Protein AF-A0A7W7C4M4-F1 (afdb_monomer_lite)

Secondary structure (DSSP, 8-state):
-HHHHHHHHHHHHHHHHHHHHHHHHHHHHHIIIIIT--TT--GGGGGGHHHHHHHHHHHHHHHHHHHHHHHHHHHHHHHHHHHHHHHHHHHHHHHHHHHHHHHHH--

Organism: NCBI:txid43355

Radius of gyration: 26.07 Å; chains: 1; bounding box: 56×18×81 Å

Foldseek 3Di:
DVLLVVLVVLLVVLVVLLVVLVVLVVVLVCCVVPVLDCVPQDDPSVVCNVVSVVVNVVSVVVSVVSSVVSNVSSVVSNVVSVVSVVVVVVVVVVVVVVVVVVVVVVD

Structure (mmCIF, N/CA/C/O backbone):
data_AF-A0A7W7C4M4-F1
#
_entry.id   AF-A0A7W7C4M4-F1
#
loop_
_atom_site.group_PDB
_atom_site.id
_atom_site.type_symbol
_atom_site.label_atom_id
_atom_site.label_alt_id
_atom_site.label_comp_id
_atom_site.label_asym_id
_atom_site.label_entity_id
_atom_site.label_seq_id
_atom_site.pdbx_PDB_ins_code
_atom_site.Cartn_x
_atom_site.Cartn_y
_atom_site.Cartn_z
_atom_site.occupancy
_atom_site.B_iso_or_equiv
_atom_site.auth_seq_id
_atom_site.auth_comp_id
_atom_site.auth_asym_id
_atom_site.auth_atom_id
_atom_site.pdbx_PDB_model_num
ATOM 1 N N . MET A 1 1 ? -25.444 9.426 20.453 1.00 49.62 1 MET A N 1
ATOM 2 C CA . MET A 1 1 ? -25.701 8.955 19.071 1.00 49.62 1 MET A CA 1
ATOM 3 C C . MET A 1 1 ? -24.642 9.399 18.058 1.00 49.62 1 MET A C 1
ATOM 5 O O . MET A 1 1 ? -24.413 8.650 17.124 1.00 49.62 1 MET A O 1
ATOM 9 N N . VAL A 1 2 ? -23.949 10.532 18.247 1.00 57.56 2 VAL A N 1
ATOM 10 C CA . VAL A 1 2 ? -22.919 11.033 17.305 1.00 57.56 2 VAL A CA 1
ATOM 11 C C . VAL A 1 2 ? -21.689 10.111 17.180 1.00 57.56 2 VAL A C 1
ATOM 13 O O . VAL A 1 2 ? -21.141 9.977 16.093 1.00 57.56 2 VAL A O 1
ATOM 16 N N . GLN A 1 3 ? -21.289 9.422 18.257 1.00 59.88 3 GLN A N 1
ATOM 17 C CA . GLN A 1 3 ? -20.057 8.618 18.265 1.00 59.88 3 GLN A CA 1
ATOM 18 C C . GLN A 1 3 ? -20.110 7.394 17.332 1.00 59.88 3 GLN A C 1
ATOM 20 O O . GLN A 1 3 ? -19.157 7.157 16.599 1.00 59.88 3 GLN A O 1
ATOM 25 N N . ARG A 1 4 ? -21.231 6.653 17.308 1.00 60.50 4 ARG A N 1
ATOM 26 C CA . ARG A 1 4 ? -21.384 5.455 16.458 1.00 60.50 4 ARG A CA 1
ATOM 27 C C . ARG A 1 4 ? -21.308 5.765 14.964 1.00 60.50 4 ARG A C 1
ATOM 29 O O . ARG A 1 4 ? -20.720 4.989 14.223 1.00 60.50 4 ARG A O 1
ATOM 36 N N . HIS A 1 5 ? -21.880 6.893 14.540 1.00 61.75 5 HIS A N 1
ATOM 37 C CA . HIS A 1 5 ? -21.906 7.269 13.127 1.00 61.75 5 HIS A CA 1
ATOM 38 C C . HIS A 1 5 ? -20.491 7.523 12.587 1.00 61.75 5 HIS A C 1
ATOM 40 O O . HIS A 1 5 ? -20.114 6.985 11.554 1.00 61.75 5 HIS A O 1
ATOM 46 N N . ASN A 1 6 ? -19.667 8.236 13.360 1.00 73.88 6 ASN A N 1
ATOM 47 C CA . ASN A 1 6 ? -18.276 8.519 13.001 1.00 73.88 6 ASN A CA 1
ATOM 48 C C . ASN A 1 6 ? -17.423 7.232 12.926 1.00 73.88 6 ASN A C 1
ATOM 50 O O . ASN A 1 6 ? -16.554 7.088 12.071 1.00 73.88 6 ASN A O 1
ATOM 54 N N . THR A 1 7 ? -17.694 6.243 13.785 1.00 80.69 7 THR A N 1
ATOM 55 C CA . THR A 1 7 ? -16.999 4.948 13.735 1.00 80.69 7 THR A CA 1
ATOM 56 C C . THR A 1 7 ? -17.324 4.147 12.470 1.00 80.69 7 THR A C 1
ATOM 58 O O . THR A 1 7 ? -16.419 3.562 11.873 1.00 80.69 7 THR A O 1
ATOM 61 N N . GLU A 1 8 ? -18.589 4.112 12.047 1.00 83.38 8 GLU A N 1
ATOM 62 C CA . GLU A 1 8 ? -18.990 3.434 10.805 1.00 83.38 8 GLU A CA 1
ATOM 63 C C . GLU A 1 8 ? -18.371 4.104 9.572 1.00 83.38 8 GLU A C 1
ATOM 65 O O . GLU A 1 8 ? -17.850 3.412 8.697 1.00 83.38 8 GLU A O 1
ATOM 70 N N . GLU A 1 9 ? -18.338 5.438 9.537 1.00 80.44 9 GLU A N 1
ATOM 71 C CA . GLU A 1 9 ? -17.681 6.202 8.471 1.00 80.44 9 GLU A CA 1
ATOM 72 C C . GLU A 1 9 ? -16.172 5.926 8.405 1.00 80.44 9 GLU A C 1
ATOM 74 O O . GLU A 1 9 ? -15.632 5.681 7.324 1.00 80.44 9 GLU A O 1
ATOM 79 N N . LEU A 1 10 ? -15.490 5.880 9.556 1.00 82.06 10 LEU A N 1
ATOM 80 C CA . LEU A 1 10 ? -14.067 5.533 9.632 1.00 82.06 10 LEU A CA 1
ATOM 81 C C . LEU A 1 10 ? -13.787 4.125 9.095 1.00 82.06 10 LEU A C 1
ATOM 83 O O . LEU A 1 10 ? -12.811 3.928 8.368 1.00 82.06 10 LEU A O 1
ATOM 87 N N . LYS A 1 11 ? -14.650 3.151 9.407 1.00 85.06 11 LYS A N 1
ATOM 88 C CA . LYS A 1 11 ? -14.543 1.781 8.882 1.00 85.06 11 LYS A CA 1
ATOM 89 C C . LYS A 1 11 ? -14.787 1.725 7.377 1.00 85.06 11 LYS A C 1
ATOM 91 O O . LYS A 1 11 ? -14.034 1.060 6.668 1.00 85.06 11 LYS A O 1
ATOM 96 N N . ALA A 1 12 ? -15.802 2.433 6.885 1.00 86.69 12 ALA A N 1
ATOM 97 C CA . ALA A 1 12 ? -16.101 2.501 5.458 1.00 86.69 12 ALA A CA 1
ATOM 98 C C . ALA A 1 12 ? -14.937 3.126 4.673 1.00 86.69 12 ALA A C 1
ATOM 100 O O . ALA A 1 12 ? -14.528 2.600 3.638 1.00 86.69 12 ALA A O 1
ATOM 101 N N . TYR A 1 13 ? -14.345 4.199 5.200 1.00 85.19 13 TYR A N 1
ATOM 102 C CA . TYR A 1 13 ? -13.197 4.847 4.577 1.00 85.19 13 TYR A CA 1
ATOM 103 C C . TYR A 1 13 ? -11.937 3.972 4.624 1.00 85.19 13 TYR A C 1
ATOM 105 O O . TYR A 1 13 ? -11.211 3.888 3.635 1.00 85.19 13 TYR A O 1
ATOM 113 N N . ALA A 1 14 ? -11.695 3.265 5.732 1.00 85.81 14 ALA A N 1
ATOM 114 C CA . ALA A 1 14 ? -10.610 2.289 5.827 1.00 85.81 14 ALA A CA 1
ATOM 115 C C . ALA A 1 14 ? -10.762 1.165 4.787 1.00 85.81 14 ALA A C 1
ATOM 117 O O . ALA A 1 14 ? -9.804 0.833 4.091 1.00 85.81 14 ALA A O 1
ATOM 118 N N . ALA A 1 15 ? -11.973 0.622 4.624 1.00 87.62 15 ALA A N 1
ATOM 119 C CA . ALA A 1 15 ? -12.262 -0.400 3.618 1.00 87.62 15 ALA A CA 1
ATOM 120 C C . ALA A 1 15 ? -12.070 0.124 2.184 1.00 87.62 15 ALA A C 1
ATOM 122 O O . ALA A 1 15 ? -11.506 -0.571 1.333 1.00 87.62 15 ALA A O 1
ATOM 123 N N . TYR A 1 16 ? -12.486 1.366 1.919 1.00 89.31 16 TYR A N 1
ATOM 124 C CA . TYR A 1 16 ? -12.244 2.027 0.639 1.00 89.31 16 TYR A CA 1
ATOM 125 C C . TYR A 1 16 ? -10.744 2.178 0.358 1.00 89.31 16 TYR A C 1
ATOM 127 O O . TYR A 1 16 ? -10.281 1.769 -0.703 1.00 89.31 16 TYR A O 1
ATOM 135 N N . LEU A 1 17 ? -9.968 2.688 1.319 1.00 86.31 17 LEU A N 1
ATOM 136 C CA . LEU A 1 17 ? -8.516 2.816 1.177 1.00 86.31 17 LEU A CA 1
ATOM 137 C C . LEU A 1 17 ? -7.830 1.465 0.951 1.00 86.31 17 LEU A C 1
ATOM 139 O O . LEU A 1 17 ? -6.935 1.389 0.116 1.00 86.31 17 LEU A O 1
ATOM 143 N N . GLY A 1 18 ? -8.260 0.405 1.640 1.00 85.44 18 GLY A N 1
ATOM 144 C CA . GLY A 1 18 ? -7.757 -0.951 1.396 1.00 85.44 18 GLY A CA 1
ATOM 145 C C . GLY A 1 18 ? -8.071 -1.443 -0.021 1.00 85.44 18 GLY A C 1
ATOM 146 O O . GLY A 1 18 ? -7.220 -2.030 -0.684 1.00 85.44 18 GLY A O 1
ATOM 147 N N . THR A 1 19 ? -9.263 -1.128 -0.532 1.00 88.31 19 THR A N 1
ATOM 148 C CA . THR A 1 19 ? -9.650 -1.455 -1.914 1.00 88.31 19 THR A CA 1
ATOM 149 C C . THR A 1 19 ? -8.784 -0.709 -2.927 1.00 88.31 19 THR A C 1
ATOM 151 O O . THR A 1 19 ? -8.297 -1.313 -3.881 1.00 88.31 19 THR A O 1
ATOM 154 N N . VAL A 1 20 ? -8.558 0.591 -2.716 1.00 85.94 20 VAL A N 1
ATOM 155 C CA . VAL A 1 20 ? -7.692 1.409 -3.578 1.00 85.94 20 VAL A CA 1
ATOM 156 C C . VAL A 1 20 ? -6.248 0.919 -3.511 1.00 85.94 20 VAL A C 1
ATOM 158 O O . VAL A 1 20 ? -5.613 0.796 -4.553 1.00 85.94 20 VAL A O 1
ATOM 161 N N . ALA A 1 21 ? -5.743 0.561 -2.327 1.00 86.06 21 ALA A N 1
ATOM 162 C CA . ALA A 1 21 ? -4.416 -0.032 -2.178 1.00 86.06 21 ALA A CA 1
ATOM 163 C C . ALA A 1 21 ? -4.279 -1.318 -3.014 1.00 86.06 21 ALA A C 1
ATOM 165 O O . ALA A 1 21 ? -3.287 -1.482 -3.714 1.00 86.06 21 ALA A O 1
ATOM 166 N N . GLY A 1 22 ? -5.300 -2.181 -3.043 1.00 82.50 22 GLY A N 1
ATOM 167 C CA . GLY A 1 22 ? -5.311 -3.375 -3.900 1.00 82.50 22 GLY A CA 1
ATOM 168 C C . GLY A 1 22 ? -5.341 -3.088 -5.411 1.00 82.50 22 GLY A C 1
ATOM 169 O O . GLY A 1 22 ? -4.955 -3.938 -6.211 1.00 82.50 22 GLY A O 1
ATOM 170 N N . GLN A 1 23 ? -5.759 -1.893 -5.841 1.00 88.62 23 GLN A N 1
ATOM 171 C CA . GLN A 1 23 ? -5.698 -1.501 -7.256 1.00 88.62 23 GLN A CA 1
ATOM 172 C C . GLN A 1 23 ? -4.269 -1.171 -7.713 1.00 88.62 23 GLN A C 1
ATOM 174 O O . GLN A 1 23 ? -3.989 -1.270 -8.909 1.00 88.62 23 GLN A O 1
ATOM 179 N N . PHE A 1 24 ? -3.348 -0.847 -6.794 1.00 88.12 24 PHE A N 1
ATOM 180 C CA . PHE A 1 24 ? -1.935 -0.632 -7.136 1.00 88.12 24 PHE A CA 1
ATOM 181 C C . PHE A 1 24 ? -1.305 -1.884 -7.749 1.00 88.12 24 PHE A C 1
ATOM 183 O O . PHE A 1 24 ? -0.577 -1.764 -8.732 1.00 88.12 24 PHE A O 1
ATOM 190 N N . ASP A 1 25 ? -1.670 -3.078 -7.270 1.00 86.75 25 ASP A N 1
ATOM 191 C CA . ASP A 1 25 ? -1.197 -4.345 -7.840 1.00 86.75 25 ASP A CA 1
ATOM 192 C C . ASP A 1 25 ? -1.626 -4.507 -9.305 1.00 86.75 25 ASP A C 1
ATOM 194 O O . ASP A 1 25 ? -0.857 -4.973 -10.148 1.00 86.75 25 ASP A O 1
ATOM 198 N N . GLN A 1 26 ? -2.848 -4.085 -9.644 1.00 89.62 26 GLN A N 1
ATOM 199 C CA . GLN A 1 26 ? -3.344 -4.145 -11.022 1.00 89.62 26 GLN A CA 1
ATOM 200 C C . GLN A 1 26 ? -2.578 -3.180 -11.930 1.00 89.62 26 GLN A C 1
ATOM 202 O O . GLN A 1 26 ? -2.178 -3.558 -13.032 1.00 89.62 26 GLN A O 1
ATOM 207 N N . VAL A 1 27 ? -2.325 -1.957 -11.454 1.00 88.44 27 VAL A N 1
ATOM 208 C CA . VAL A 1 27 ? -1.531 -0.957 -12.183 1.00 88.44 27 VAL A CA 1
ATOM 209 C C . VAL A 1 27 ? -0.096 -1.444 -12.381 1.00 88.44 27 VAL A C 1
ATOM 211 O O . VAL A 1 27 ? 0.428 -1.355 -13.491 1.00 88.44 27 VAL A O 1
ATOM 214 N N . LYS A 1 28 ? 0.522 -2.015 -11.342 1.00 88.38 28 LYS A N 1
ATOM 215 C CA . LYS A 1 28 ? 1.873 -2.585 -11.397 1.00 88.38 28 LYS A CA 1
ATOM 216 C C . LYS A 1 28 ? 1.961 -3.706 -12.431 1.00 88.38 28 LYS A C 1
ATOM 218 O O . LYS A 1 28 ? 2.828 -3.673 -13.303 1.00 88.38 28 LYS A O 1
ATOM 223 N N . ASN A 1 29 ? 1.010 -4.640 -12.405 1.00 89.62 29 ASN A N 1
ATOM 224 C CA . ASN A 1 29 ? 0.937 -5.732 -13.375 1.00 89.62 29 ASN A CA 1
ATOM 225 C C . ASN A 1 29 ? 0.778 -5.221 -14.812 1.00 89.62 29 ASN A C 1
ATOM 227 O O . ASN A 1 29 ? 1.481 -5.687 -15.708 1.00 89.62 29 ASN A O 1
ATOM 231 N N . TYR A 1 30 ? -0.099 -4.239 -15.033 1.00 90.81 30 TYR A N 1
ATOM 232 C CA . TYR A 1 30 ? -0.274 -3.627 -16.349 1.00 90.81 30 TYR A CA 1
ATOM 233 C C . TYR A 1 30 ? 1.013 -2.948 -16.836 1.00 90.81 30 TYR A C 1
ATOM 235 O O . TYR A 1 30 ? 1.421 -3.130 -17.984 1.00 90.81 30 TYR A O 1
ATOM 243 N N . LEU A 1 31 ? 1.689 -2.197 -15.962 1.00 89.19 31 LEU A N 1
ATOM 244 C CA . LEU A 1 31 ? 2.939 -1.517 -16.289 1.00 89.19 31 LEU A CA 1
ATOM 245 C C . LEU A 1 31 ? 4.039 -2.518 -16.674 1.00 89.19 31 LEU A C 1
ATOM 247 O O . LEU A 1 31 ? 4.746 -2.302 -17.655 1.00 89.19 31 LEU A O 1
ATOM 251 N N . HIS A 1 32 ? 4.147 -3.636 -15.952 1.00 87.31 32 HIS A N 1
ATOM 252 C CA . HIS A 1 32 ? 5.121 -4.693 -16.244 1.00 87.31 32 HIS A CA 1
ATOM 253 C C . HIS A 1 32 ? 4.849 -5.384 -17.577 1.00 87.31 32 HIS A C 1
ATOM 255 O O . HIS A 1 32 ? 5.789 -5.679 -18.309 1.00 87.31 32 HIS A O 1
ATOM 261 N N . GLN A 1 33 ? 3.578 -5.632 -17.892 1.00 87.44 33 GLN A N 1
ATOM 262 C CA . GLN A 1 33 ? 3.183 -6.351 -19.104 1.00 87.44 33 GLN A CA 1
ATOM 263 C C . GLN A 1 33 ? 3.216 -5.475 -20.357 1.00 87.44 33 GLN A C 1
ATOM 265 O O . GLN A 1 33 ? 3.566 -5.962 -21.428 1.00 87.44 33 GLN A O 1
ATOM 270 N N . HIS A 1 34 ? 2.847 -4.198 -20.238 1.00 87.12 34 HIS A N 1
ATOM 271 C CA . HIS A 1 34 ? 2.640 -3.323 -21.394 1.00 87.12 34 HIS A CA 1
ATOM 272 C C . HIS A 1 34 ? 3.554 -2.097 -21.409 1.00 87.12 34 HIS A C 1
ATOM 274 O O . HIS A 1 34 ? 4.030 -1.702 -22.468 1.00 87.12 34 HIS A O 1
ATOM 280 N N . GLY A 1 35 ? 3.798 -1.471 -20.255 1.00 80.50 35 GLY A N 1
ATOM 281 C CA . GLY A 1 35 ? 4.565 -0.222 -20.167 1.00 80.50 35 GLY A CA 1
ATOM 282 C C . GLY A 1 35 ? 6.079 -0.416 -20.252 1.00 80.50 35 GLY A C 1
ATOM 283 O O . GLY A 1 35 ? 6.792 0.454 -20.747 1.00 80.50 35 GLY A O 1
ATOM 284 N N . CYS A 1 36 ? 6.568 -1.563 -19.785 1.00 82.50 36 CYS A N 1
ATOM 285 C CA . CYS A 1 36 ? 7.987 -1.910 -19.764 1.00 82.50 36 CYS A CA 1
ATOM 286 C C . CYS A 1 36 ? 8.320 -3.083 -20.695 1.00 82.50 36 CYS A C 1
ATOM 288 O O . CYS A 1 36 ? 9.332 -3.755 -20.484 1.00 82.50 36 CYS A O 1
ATOM 290 N N . ASP A 1 37 ? 7.489 -3.338 -21.712 1.00 85.44 37 ASP A N 1
ATOM 291 C CA . ASP A 1 37 ? 7.781 -4.375 -22.697 1.00 85.44 37 ASP A CA 1
ATOM 292 C C . ASP A 1 37 ? 9.030 -4.004 -23.511 1.00 85.44 37 ASP A C 1
ATOM 294 O O . ASP A 1 37 ? 9.123 -2.944 -24.135 1.00 85.44 37 ASP A O 1
ATOM 298 N N . LYS A 1 38 ? 10.011 -4.908 -23.488 1.00 87.81 38 LYS A N 1
ATOM 299 C CA . LYS A 1 38 ? 11.294 -4.753 -24.176 1.00 87.81 38 LYS A CA 1
ATOM 300 C C . LYS A 1 38 ? 11.355 -5.527 -25.495 1.00 87.81 38 LYS A C 1
ATOM 302 O O . LYS A 1 38 ? 12.368 -5.442 -26.186 1.00 87.81 38 LYS A O 1
ATOM 307 N N . SER A 1 39 ? 10.297 -6.254 -25.862 1.00 86.81 39 SER A N 1
ATOM 308 C CA . SER A 1 39 ? 10.244 -7.121 -27.049 1.00 86.81 39 SER A CA 1
ATOM 309 C C . SER A 1 39 ? 10.580 -6.390 -28.358 1.00 86.81 39 SER A C 1
ATOM 311 O O . SER A 1 39 ? 11.212 -6.965 -29.244 1.00 86.81 39 SER A O 1
ATOM 313 N N . GLY A 1 40 ? 10.239 -5.100 -28.459 1.00 84.31 40 GLY A N 1
ATOM 314 C CA . GLY A 1 40 ? 10.537 -4.253 -29.620 1.00 84.31 40 GLY A CA 1
ATOM 315 C C . GLY A 1 40 ? 11.976 -3.721 -29.696 1.00 84.31 40 GLY A C 1
ATOM 316 O O . GLY A 1 40 ? 12.389 -3.221 -30.744 1.00 84.31 40 GLY A O 1
ATOM 317 N N . PHE A 1 41 ? 12.768 -3.828 -28.625 1.00 87.19 41 PHE A N 1
ATOM 318 C CA . PHE A 1 41 ? 14.140 -3.314 -28.577 1.00 87.19 41 PHE A CA 1
ATOM 319 C C . PHE A 1 41 ? 15.111 -4.346 -29.149 1.00 87.19 41 PHE A C 1
ATOM 321 O O . PHE A 1 41 ? 15.747 -5.096 -28.410 1.00 87.19 41 PHE A O 1
ATOM 328 N N . THR A 1 42 ? 15.215 -4.377 -30.477 1.00 88.88 42 THR A N 1
ATOM 329 C CA . THR A 1 42 ? 16.078 -5.301 -31.225 1.00 88.88 42 THR A CA 1
ATOM 330 C C . THR A 1 42 ? 17.271 -4.581 -31.866 1.00 88.88 42 THR A C 1
ATOM 332 O O . THR A 1 42 ? 17.265 -3.361 -32.063 1.00 88.88 42 THR A O 1
ATOM 335 N N . GLY A 1 43 ? 18.337 -5.328 -32.177 1.00 88.94 43 GLY A N 1
ATOM 336 C CA . GLY A 1 43 ? 19.531 -4.793 -32.841 1.00 88.94 43 GLY A CA 1
ATOM 337 C C . GLY A 1 43 ? 20.196 -3.669 -32.039 1.00 88.94 43 GLY A C 1
ATOM 338 O O . GLY A 1 43 ? 20.482 -3.837 -30.853 1.00 88.94 43 GLY A O 1
ATOM 339 N N . LEU A 1 44 ? 20.410 -2.512 -32.672 1.00 89.12 44 LEU A N 1
ATOM 340 C CA . LEU A 1 44 ? 21.017 -1.332 -32.040 1.00 89.12 44 LEU A CA 1
ATOM 341 C C . LEU A 1 44 ? 20.202 -0.810 -30.844 1.00 89.12 44 LEU A C 1
ATOM 343 O O . LEU A 1 44 ? 20.779 -0.277 -29.901 1.00 89.12 44 LEU A O 1
ATOM 347 N N . LEU A 1 45 ? 18.878 -0.995 -30.845 1.00 87.12 45 LEU A N 1
ATOM 348 C CA . LEU A 1 45 ? 18.000 -0.492 -29.784 1.00 87.12 45 LEU A CA 1
ATOM 349 C C . LEU A 1 45 ? 18.094 -1.309 -28.489 1.00 87.12 45 LEU A C 1
ATO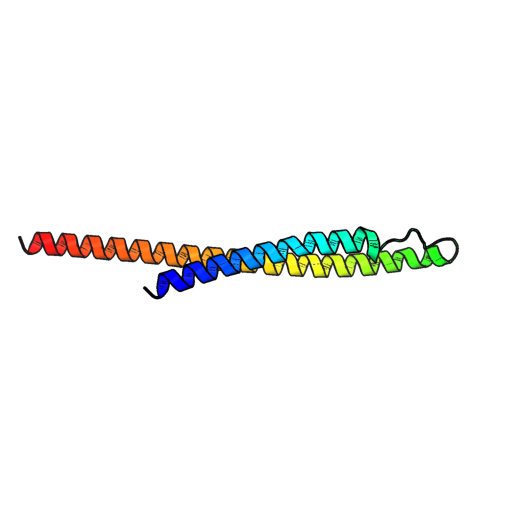M 351 O O . LEU A 1 45 ? 17.686 -0.822 -27.439 1.00 87.12 45 LEU A O 1
ATOM 355 N N . THR A 1 46 ? 18.696 -2.503 -28.520 1.00 89.75 46 THR A N 1
ATOM 356 C CA . THR A 1 46 ? 18.932 -3.338 -27.324 1.00 89.75 46 THR A CA 1
ATOM 357 C C . THR A 1 46 ? 19.691 -2.574 -26.232 1.00 89.75 46 THR A C 1
ATOM 359 O O . THR A 1 46 ? 19.467 -2.795 -25.046 1.00 89.75 46 THR A O 1
ATOM 362 N N . ILE A 1 47 ? 20.539 -1.612 -26.613 1.00 92.19 47 ILE A N 1
ATOM 363 C CA . ILE A 1 47 ? 21.309 -0.786 -25.672 1.00 92.19 47 ILE A CA 1
ATOM 364 C C . ILE A 1 47 ? 20.435 0.102 -24.771 1.00 92.19 47 ILE A C 1
ATOM 366 O O . ILE A 1 47 ? 20.892 0.546 -23.722 1.00 92.19 47 ILE A O 1
ATOM 370 N N . LEU A 1 48 ? 19.179 0.351 -25.155 1.00 88.25 48 LEU A N 1
ATOM 371 C CA . LEU A 1 48 ? 18.222 1.142 -24.378 1.00 88.25 48 LEU A CA 1
ATOM 372 C C . LEU A 1 48 ? 17.466 0.303 -23.338 1.00 88.25 48 LEU A C 1
ATOM 374 O O . LEU A 1 48 ? 16.867 0.873 -22.426 1.00 88.25 48 LEU A O 1
ATOM 378 N N . GLN A 1 49 ? 17.512 -1.033 -23.428 1.00 91.00 49 GLN A N 1
ATOM 379 C CA . GLN A 1 49 ? 16.818 -1.933 -22.499 1.00 91.00 49 GLN A CA 1
ATOM 380 C C . GLN A 1 49 ? 17.153 -1.681 -21.014 1.00 91.00 49 GLN A C 1
ATOM 382 O O . GLN A 1 49 ? 16.214 -1.648 -20.216 1.00 91.00 49 GLN A O 1
ATOM 387 N N . PRO A 1 50 ? 18.418 -1.418 -20.617 1.00 91.62 50 PRO A N 1
ATOM 388 C CA . PRO A 1 50 ? 18.739 -1.070 -19.231 1.00 91.62 50 PRO A CA 1
ATOM 389 C C . PRO A 1 50 ? 18.061 0.222 -18.752 1.00 91.62 50 PRO A C 1
ATOM 391 O O . PRO A 1 50 ? 17.739 0.353 -17.574 1.00 91.62 50 PRO A O 1
ATOM 394 N N . GLY A 1 51 ? 17.808 1.175 -19.656 1.00 90.19 51 GLY A N 1
ATOM 395 C CA . GLY A 1 51 ? 17.062 2.392 -19.335 1.00 90.19 51 GLY A CA 1
ATOM 396 C C . GLY A 1 51 ? 15.601 2.095 -18.996 1.00 90.19 51 GLY A C 1
ATOM 397 O O . GLY A 1 51 ? 15.072 2.634 -18.026 1.00 90.19 51 GLY A O 1
ATOM 398 N N . VAL A 1 52 ? 14.969 1.179 -19.738 1.00 90.62 52 VAL A N 1
ATOM 399 C CA . VAL A 1 52 ? 13.607 0.701 -19.441 1.00 90.62 52 VAL A CA 1
ATOM 400 C C . VAL A 1 52 ? 13.563 -0.007 -18.085 1.00 90.62 52 VAL A C 1
ATOM 402 O O . VAL A 1 52 ? 12.633 0.211 -17.312 1.00 90.62 52 VAL A O 1
ATOM 405 N N . ASP A 1 53 ? 14.591 -0.794 -17.754 1.00 90.88 53 ASP A N 1
ATOM 406 C CA . ASP A 1 53 ? 14.693 -1.451 -16.446 1.00 90.88 53 ASP A CA 1
ATOM 407 C C . ASP A 1 53 ? 14.808 -0.449 -15.287 1.00 90.88 53 ASP A C 1
ATOM 409 O O . ASP A 1 53 ? 14.209 -0.667 -14.232 1.00 90.88 53 ASP A O 1
ATOM 413 N N . LEU A 1 54 ? 15.520 0.664 -15.487 1.00 91.94 54 LEU A N 1
ATOM 414 C CA . LEU A 1 54 ? 15.628 1.735 -14.495 1.00 91.94 54 LEU A CA 1
ATOM 415 C C . LEU A 1 54 ? 14.283 2.440 -14.274 1.00 91.94 54 LEU A C 1
ATOM 417 O O . LEU A 1 54 ? 13.871 2.647 -13.134 1.00 91.94 54 LEU A O 1
ATOM 421 N N . VAL A 1 55 ? 13.582 2.774 -15.361 1.00 90.50 55 VAL A N 1
ATOM 422 C CA . VAL A 1 55 ? 12.248 3.389 -15.292 1.00 90.50 55 VAL A CA 1
ATOM 423 C C . VAL A 1 55 ? 11.268 2.453 -14.592 1.00 90.50 55 VAL A C 1
ATOM 425 O O . VAL A 1 55 ? 10.558 2.890 -13.689 1.00 90.50 55 VAL A O 1
ATOM 428 N N . ARG A 1 56 ? 11.282 1.159 -14.937 1.00 90.75 56 ARG A N 1
ATOM 429 C CA . ARG A 1 56 ? 10.480 0.136 -14.257 1.00 90.75 56 ARG A CA 1
ATOM 430 C C . ARG A 1 56 ? 10.737 0.134 -12.751 1.00 90.75 56 ARG A C 1
ATOM 432 O O . ARG A 1 56 ? 9.787 0.223 -11.984 1.00 90.75 56 ARG A O 1
ATOM 439 N N . GLY A 1 57 ? 12.003 0.097 -12.333 1.00 92.25 57 GLY A N 1
ATOM 440 C CA . GLY A 1 57 ? 12.360 0.103 -10.912 1.00 92.25 57 GLY A CA 1
ATOM 441 C C . GLY A 1 57 ? 11.893 1.363 -10.174 1.00 92.25 57 GLY A C 1
ATOM 442 O O . GLY A 1 57 ? 11.455 1.279 -9.029 1.00 92.25 57 GLY A O 1
ATOM 443 N N . ALA A 1 58 ? 11.930 2.527 -10.829 1.00 90.94 58 ALA A N 1
ATOM 444 C CA . ALA A 1 58 ? 11.420 3.769 -10.251 1.00 90.94 58 ALA A CA 1
ATOM 445 C C . ALA A 1 58 ? 9.893 3.743 -10.061 1.00 90.94 58 ALA A C 1
ATOM 447 O O . ALA A 1 58 ? 9.399 4.193 -9.026 1.00 90.94 58 ALA A O 1
ATOM 448 N N . TYR A 1 59 ? 9.151 3.197 -11.030 1.00 91.06 59 TYR A N 1
ATOM 449 C CA . TYR A 1 59 ? 7.706 3.007 -10.898 1.00 91.06 59 TYR A CA 1
ATOM 450 C C . TYR A 1 59 ? 7.357 1.994 -9.812 1.00 91.06 59 TYR A C 1
ATOM 452 O O . TYR A 1 59 ? 6.464 2.274 -9.018 1.00 91.06 59 TYR A O 1
ATOM 460 N N . ASP A 1 60 ? 8.068 0.867 -9.744 1.00 92.81 60 ASP A N 1
ATOM 461 C CA . ASP A 1 60 ? 7.861 -0.143 -8.702 1.00 92.81 60 ASP A CA 1
ATOM 462 C C . ASP A 1 60 ? 8.006 0.475 -7.314 1.00 92.81 60 ASP A C 1
ATOM 464 O O . ASP A 1 60 ? 7.107 0.352 -6.489 1.00 92.81 60 ASP A O 1
ATOM 468 N N . LEU A 1 61 ? 9.078 1.240 -7.091 1.00 93.12 61 LEU A N 1
ATOM 469 C CA . LEU A 1 61 ? 9.304 1.914 -5.816 1.00 93.12 61 LEU A CA 1
ATOM 470 C C . LEU A 1 61 ? 8.177 2.901 -5.468 1.00 93.12 61 LEU A C 1
ATOM 472 O O . LEU A 1 61 ? 7.743 2.971 -4.319 1.00 93.12 61 LEU A O 1
ATOM 476 N N . ALA A 1 62 ? 7.712 3.680 -6.447 1.00 92.06 62 ALA A N 1
ATOM 477 C CA . ALA A 1 62 ? 6.658 4.668 -6.234 1.00 92.06 62 ALA A CA 1
ATOM 478 C C . ALA A 1 62 ? 5.296 4.016 -5.946 1.00 92.06 62 ALA A C 1
ATOM 480 O O . ALA A 1 62 ? 4.562 4.483 -5.071 1.00 92.06 62 ALA A O 1
ATOM 481 N N . LEU A 1 63 ? 4.965 2.947 -6.674 1.00 91.88 63 LEU A N 1
ATOM 482 C CA . LEU A 1 63 ? 3.723 2.198 -6.498 1.00 91.88 63 LEU A CA 1
ATOM 483 C C . LEU A 1 63 ? 3.715 1.456 -5.159 1.00 91.88 63 LEU A C 1
ATOM 485 O O . LEU A 1 63 ? 2.737 1.586 -4.426 1.00 91.88 63 LEU A O 1
ATOM 489 N N . ASP A 1 64 ? 4.813 0.785 -4.802 1.00 92.12 64 ASP A N 1
ATOM 490 C CA . ASP A 1 64 ? 4.948 0.065 -3.529 1.00 92.12 64 ASP A CA 1
ATOM 491 C C . ASP A 1 64 ? 4.844 1.038 -2.344 1.00 92.12 64 ASP A C 1
ATOM 493 O O . ASP A 1 64 ? 4.068 0.822 -1.414 1.00 92.12 64 ASP A O 1
ATOM 497 N N . PHE A 1 65 ? 5.523 2.190 -2.419 1.00 92.19 65 PHE A N 1
ATOM 498 C CA . PHE A 1 65 ? 5.400 3.233 -1.397 1.00 92.19 65 PHE A CA 1
ATOM 499 C C . PHE A 1 65 ? 3.959 3.748 -1.251 1.00 92.19 65 PHE A C 1
ATOM 501 O O . PHE A 1 65 ? 3.474 3.958 -0.135 1.00 92.19 65 PHE A O 1
ATOM 508 N N . GLY A 1 66 ? 3.266 3.975 -2.372 1.00 90.12 66 GLY A N 1
ATOM 509 C CA . GLY A 1 66 ? 1.872 4.415 -2.377 1.00 90.12 66 GLY A CA 1
ATOM 510 C C . GLY A 1 66 ? 0.939 3.387 -1.735 1.00 90.12 66 GLY A C 1
ATOM 511 O O . GLY A 1 66 ? 0.133 3.744 -0.871 1.00 90.12 66 GLY A O 1
ATOM 512 N N . GLN A 1 67 ? 1.092 2.119 -2.114 1.00 92.00 67 GLN A N 1
ATOM 513 C CA . GLN A 1 67 ? 0.330 0.992 -1.585 1.00 92.00 67 GLN A CA 1
ATOM 514 C C . GLN A 1 67 ? 0.538 0.837 -0.075 1.00 92.00 67 GLN A C 1
ATOM 516 O O . GLN A 1 67 ? -0.443 0.839 0.671 1.00 92.00 67 GLN A O 1
ATOM 521 N N . ASP A 1 68 ? 1.786 0.820 0.396 1.00 91.75 68 ASP A N 1
ATOM 522 C CA . ASP A 1 68 ? 2.126 0.713 1.820 1.00 91.75 68 ASP A CA 1
ATOM 523 C C . ASP A 1 68 ? 1.544 1.873 2.637 1.00 91.75 68 ASP A C 1
ATOM 525 O O . ASP A 1 68 ? 0.987 1.692 3.726 1.00 91.75 68 ASP A O 1
ATOM 529 N N . ARG A 1 69 ? 1.626 3.098 2.104 1.00 90.00 69 ARG A N 1
ATOM 530 C CA . ARG A 1 69 ? 1.084 4.295 2.760 1.00 90.00 69 ARG A CA 1
ATOM 531 C C . ARG A 1 69 ? -0.433 4.213 2.907 1.00 90.00 69 ARG A C 1
ATOM 533 O O . ARG A 1 69 ? -0.958 4.617 3.952 1.00 90.00 69 ARG A O 1
ATOM 540 N N . MET A 1 70 ? -1.132 3.726 1.883 1.00 88.81 70 MET A N 1
ATOM 541 C CA . MET A 1 70 ? -2.587 3.570 1.902 1.00 88.81 70 MET A CA 1
ATOM 542 C C . MET A 1 70 ? -3.015 2.432 2.816 1.00 8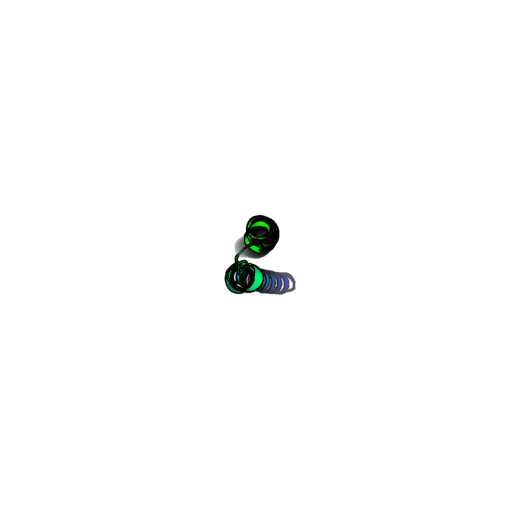8.81 70 MET A C 1
ATOM 544 O O . MET A 1 70 ? -3.895 2.656 3.645 1.00 88.81 70 MET A O 1
ATOM 548 N N . HIS A 1 71 ? -2.344 1.278 2.756 1.00 89.75 71 HIS A N 1
ATOM 549 C CA . HIS A 1 71 ? -2.599 0.165 3.669 1.00 89.75 71 HIS A CA 1
ATOM 550 C C . HIS A 1 71 ? -2.406 0.584 5.123 1.00 89.75 71 HIS A C 1
ATOM 552 O O . HIS A 1 71 ? -3.332 0.477 5.923 1.00 89.75 71 HIS A O 1
ATOM 558 N N . GLY A 1 72 ? -1.259 1.179 5.457 1.00 88.25 72 GLY A N 1
ATOM 559 C CA . GLY A 1 72 ? -1.001 1.634 6.821 1.00 88.25 72 GLY A CA 1
ATOM 560 C C . GLY A 1 72 ? -1.977 2.722 7.284 1.00 88.25 72 GLY A C 1
ATOM 561 O O . GLY A 1 72 ? -2.260 2.851 8.473 1.00 88.25 72 GLY A O 1
ATOM 562 N N . SER A 1 73 ? -2.517 3.531 6.369 1.00 87.88 73 SER A N 1
ATOM 563 C CA . SER A 1 73 ? -3.571 4.497 6.705 1.00 87.88 73 SER A CA 1
ATOM 564 C C . SER A 1 73 ? -4.915 3.814 6.955 1.00 87.88 73 SER A C 1
ATOM 566 O O . SER A 1 73 ? -5.558 4.126 7.954 1.00 87.88 73 SER A O 1
ATOM 568 N N . ALA A 1 74 ? -5.296 2.847 6.118 1.00 87.12 74 ALA A N 1
ATOM 569 C CA . ALA A 1 74 ? -6.494 2.035 6.304 1.00 87.12 74 ALA A CA 1
ATOM 570 C C . ALA A 1 74 ? -6.463 1.279 7.642 1.00 87.12 74 ALA A C 1
ATOM 572 O O . ALA A 1 74 ? -7.411 1.364 8.422 1.00 87.12 74 ALA A O 1
ATOM 573 N N . GLU A 1 75 ? -5.349 0.613 7.951 1.00 88.06 75 GLU A N 1
ATOM 574 C CA . GLU A 1 75 ? -5.157 -0.118 9.206 1.00 88.06 75 GLU A CA 1
ATOM 575 C C . GLU A 1 75 ? -5.294 0.794 10.424 1.00 88.06 75 GLU A C 1
ATOM 577 O O . GLU A 1 75 ? -6.037 0.476 11.352 1.00 88.06 75 GLU A O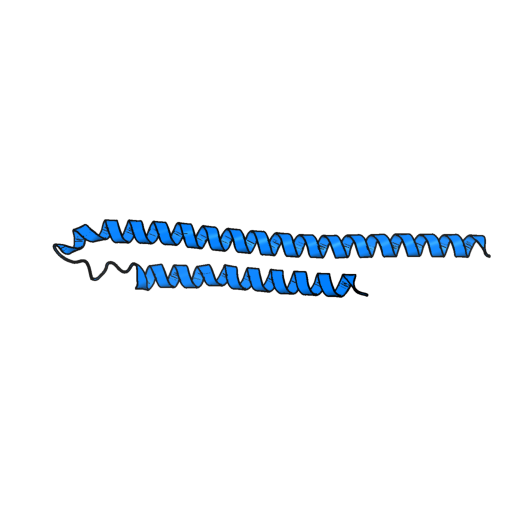 1
ATOM 582 N N . ARG A 1 76 ? -4.638 1.963 10.411 1.00 87.75 76 ARG A N 1
ATOM 583 C CA . ARG A 1 76 ? -4.755 2.938 11.506 1.00 87.75 76 ARG A CA 1
ATOM 584 C C . ARG A 1 76 ? -6.188 3.422 11.693 1.00 87.75 76 ARG A C 1
ATOM 586 O O . ARG A 1 76 ? -6.643 3.537 12.825 1.00 87.75 76 ARG A O 1
ATOM 593 N N . MET A 1 77 ? -6.913 3.697 10.611 1.00 86.56 77 MET A N 1
ATOM 594 C CA . MET A 1 77 ? -8.311 4.132 10.701 1.00 86.56 77 MET A CA 1
ATOM 595 C C . MET A 1 77 ? -9.210 3.029 11.268 1.00 86.56 77 MET A C 1
ATOM 597 O O . MET A 1 77 ? -10.052 3.306 12.123 1.00 86.56 77 MET A O 1
ATOM 601 N N . ALA A 1 78 ? -8.986 1.776 10.868 1.00 87.06 78 ALA A N 1
ATOM 602 C CA . ALA A 1 78 ? -9.686 0.627 11.431 1.00 87.06 78 ALA A CA 1
ATOM 603 C C . ALA A 1 78 ? -9.372 0.427 12.926 1.00 87.06 78 ALA A C 1
ATOM 605 O O . ALA A 1 78 ? -10.282 0.163 13.713 1.00 87.06 78 ALA A O 1
ATOM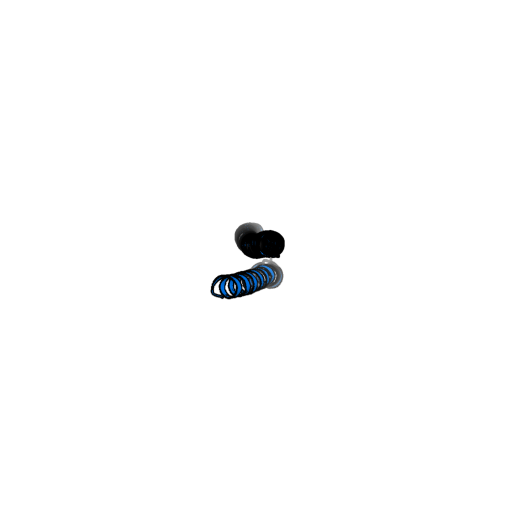 606 N N . GLN A 1 79 ? -8.111 0.604 13.334 1.00 88.06 79 GLN A N 1
ATOM 607 C CA . GLN A 1 79 ? -7.695 0.545 14.740 1.00 88.06 79 GLN A CA 1
ATOM 608 C C . GLN A 1 79 ? -8.365 1.641 15.572 1.00 88.06 79 GLN A C 1
ATOM 610 O O . GLN A 1 79 ? -8.960 1.341 16.602 1.00 88.06 79 GLN A O 1
ATOM 615 N N . ILE A 1 80 ? -8.354 2.887 15.092 1.00 87.19 80 ILE A N 1
ATOM 616 C CA . ILE A 1 80 ? -9.010 4.016 15.765 1.00 87.19 80 ILE A CA 1
ATOM 617 C C . ILE A 1 80 ? -10.511 3.746 15.934 1.00 87.19 80 ILE A C 1
ATOM 619 O O . ILE A 1 80 ? -11.068 3.973 17.007 1.00 87.19 80 ILE A O 1
ATOM 623 N N . ALA A 1 81 ? -11.174 3.222 14.901 1.00 84.81 81 ALA A N 1
ATOM 624 C CA . ALA A 1 81 ? -12.581 2.849 14.988 1.00 84.81 81 ALA A CA 1
ATOM 625 C C . ALA A 1 81 ? -12.830 1.763 16.055 1.00 84.81 81 ALA A C 1
ATOM 627 O O . ALA A 1 81 ? -13.769 1.876 16.845 1.00 84.81 81 ALA A O 1
ATOM 628 N N . ALA A 1 82 ? -11.973 0.740 16.114 1.00 87.56 82 ALA A N 1
ATOM 629 C CA . ALA A 1 82 ? -12.057 -0.312 17.125 1.00 87.56 82 ALA A CA 1
ATOM 630 C C . ALA A 1 82 ? -11.805 0.217 18.549 1.00 87.56 82 ALA A C 1
ATOM 632 O O . ALA A 1 82 ? -12.455 -0.225 19.499 1.00 87.56 82 ALA A O 1
ATOM 633 N N . ASP A 1 83 ? -10.895 1.178 18.708 1.00 87.25 83 ASP A N 1
ATOM 634 C CA . ASP A 1 83 ? -10.620 1.819 19.993 1.00 87.25 83 ASP A CA 1
ATOM 635 C C . ASP A 1 83 ? -11.823 2.635 20.478 1.00 87.25 83 ASP A C 1
ATOM 637 O O . ASP A 1 83 ? -12.216 2.495 21.638 1.00 87.25 83 ASP A O 1
ATOM 641 N N . TYR A 1 84 ? -12.477 3.396 19.591 1.00 85.31 84 TYR A N 1
ATOM 642 C CA . TYR A 1 84 ? -13.718 4.100 19.928 1.00 85.31 84 TYR A CA 1
ATOM 643 C C . TYR A 1 84 ? -14.826 3.145 20.383 1.00 85.31 84 TYR A C 1
ATOM 645 O O . TYR A 1 84 ? -15.473 3.407 21.397 1.00 85.31 84 TYR A O 1
ATOM 653 N N . GLU A 1 85 ? -15.023 2.023 19.686 1.00 86.94 85 GLU A N 1
ATOM 654 C CA . GLU A 1 85 ? -15.999 0.999 20.088 1.00 86.94 85 GLU A CA 1
ATOM 655 C C . GLU A 1 85 ? -15.682 0.401 21.453 1.00 86.94 85 GLU A C 1
ATOM 657 O O . GLU A 1 85 ? -16.580 0.225 22.279 1.00 86.94 85 GLU A O 1
ATOM 662 N N . ARG A 1 86 ? -14.405 0.111 21.713 1.00 88.00 86 ARG A N 1
ATOM 663 C CA . ARG A 1 86 ? -13.971 -0.432 23.000 1.00 88.00 86 ARG A CA 1
ATOM 664 C C . ARG A 1 86 ? -14.234 0.557 24.130 1.00 88.00 86 ARG A C 1
ATOM 666 O O . ARG A 1 86 ? -14.753 0.159 25.172 1.00 88.00 86 ARG A O 1
ATOM 673 N N . THR A 1 87 ? -13.901 1.831 23.934 1.00 87.25 87 THR A N 1
ATOM 674 C CA . THR A 1 87 ? -14.164 2.876 24.928 1.00 87.25 87 THR A CA 1
ATOM 675 C C . THR A 1 87 ? -15.662 3.029 25.187 1.00 87.25 87 THR A C 1
ATOM 677 O O . THR A 1 87 ? -16.065 3.069 26.347 1.00 87.25 87 THR A O 1
ATOM 680 N N . ASP A 1 88 ? -16.499 3.040 24.146 1.00 84.44 88 ASP A N 1
ATOM 681 C CA . ASP A 1 88 ? -17.955 3.170 24.297 1.00 84.44 88 ASP A CA 1
ATOM 682 C C . ASP A 1 88 ? -18.548 1.993 25.096 1.00 84.44 88 ASP A C 1
ATOM 684 O O . ASP A 1 88 ? -19.332 2.183 26.027 1.00 84.44 88 ASP A O 1
ATOM 688 N N . GLN A 1 89 ? -18.087 0.767 24.822 1.00 86.75 89 GLN A N 1
ATOM 689 C CA . GLN A 1 89 ? -18.480 -0.426 25.581 1.00 86.75 89 GLN A CA 1
ATOM 690 C C . GLN A 1 89 ? -18.048 -0.358 27.050 1.00 86.75 89 GLN A C 1
ATOM 692 O O . GLN A 1 89 ? -18.823 -0.716 27.939 1.00 86.75 89 GLN A O 1
ATOM 697 N N . GLN A 1 90 ? -16.826 0.103 27.326 1.00 88.69 90 GLN A N 1
ATOM 698 C CA . GLN A 1 90 ? -16.332 0.259 28.696 1.00 88.69 90 GLN A CA 1
ATOM 699 C C . GLN A 1 90 ? -17.150 1.296 2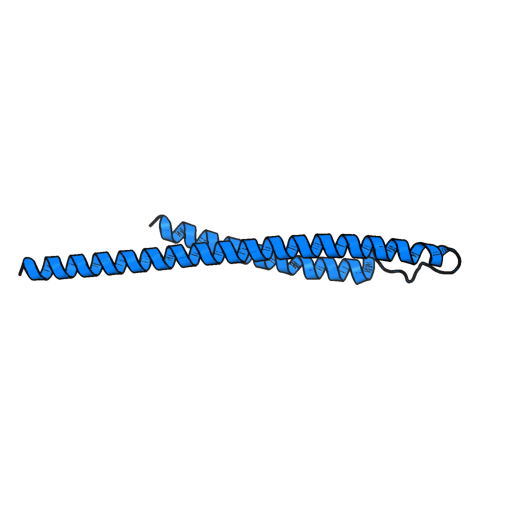9.469 1.00 88.69 90 GLN A C 1
ATOM 701 O O . GLN A 1 90 ? -17.549 1.040 30.605 1.00 88.69 90 GLN A O 1
ATOM 706 N N . VAL A 1 91 ? -17.452 2.437 28.846 1.00 86.25 91 VAL A N 1
ATOM 707 C CA . VAL A 1 91 ? -18.279 3.490 29.444 1.00 86.25 91 VAL A CA 1
ATOM 708 C C . VAL A 1 91 ? -19.685 2.967 29.739 1.00 86.25 91 VAL A C 1
ATOM 710 O O . VAL A 1 91 ? -20.170 3.133 30.859 1.00 86.25 91 VAL A O 1
ATOM 713 N N . ALA A 1 92 ? -20.312 2.263 28.793 1.00 86.38 92 ALA A N 1
ATOM 714 C CA . ALA A 1 92 ? -21.628 1.659 28.995 1.00 86.38 92 ALA A CA 1
ATOM 715 C C . ALA A 1 92 ? -21.644 0.675 30.181 1.00 86.38 92 ALA A C 1
ATOM 717 O O . ALA A 1 92 ? -22.566 0.703 30.997 1.00 86.38 92 ALA A O 1
ATOM 718 N N . GLN A 1 93 ? -20.600 -0.149 30.330 1.00 90.62 93 GLN A N 1
ATOM 719 C CA . GLN A 1 93 ? -20.468 -1.065 31.467 1.00 90.62 93 GLN A CA 1
ATOM 720 C C . GLN A 1 93 ? -20.306 -0.331 32.801 1.00 90.62 93 GLN A C 1
ATOM 722 O O . GLN A 1 93 ? -20.880 -0.755 33.803 1.00 90.62 93 GLN A O 1
ATOM 727 N N . VAL A 1 94 ? -19.532 0.757 32.838 1.00 90.94 94 VAL A N 1
ATOM 728 C CA . VAL A 1 94 ? -19.360 1.567 34.054 1.00 90.94 94 VAL A CA 1
ATOM 729 C C . VAL A 1 94 ? -20.687 2.204 34.464 1.00 90.94 94 VAL A C 1
ATOM 731 O O . VAL A 1 94 ? -21.078 2.086 35.624 1.00 90.94 94 VAL A O 1
ATOM 734 N N . PHE A 1 95 ? -21.416 2.807 33.521 1.00 89.62 95 PHE A N 1
ATOM 735 C CA . PHE A 1 95 ? -22.734 3.383 33.799 1.00 89.62 95 PHE A CA 1
ATOM 736 C C . PHE A 1 95 ? -23.740 2.338 34.289 1.00 89.62 95 PHE A C 1
ATOM 738 O O . PHE A 1 95 ? -24.460 2.604 35.250 1.00 89.62 95 PHE A O 1
ATOM 745 N N . ALA A 1 96 ? -23.759 1.144 33.687 1.00 90.12 96 ALA A N 1
ATOM 746 C CA . ALA A 1 96 ? -24.623 0.052 34.132 1.00 90.12 96 ALA A CA 1
ATOM 747 C C . ALA A 1 96 ? -24.337 -0.344 35.591 1.00 90.12 96 ALA A C 1
ATOM 749 O O . ALA A 1 96 ? -25.264 -0.442 36.392 1.00 90.12 96 ALA A O 1
ATOM 750 N N . ARG A 1 97 ? -23.056 -0.478 35.968 1.00 90.56 97 ARG A N 1
ATOM 751 C CA . ARG A 1 97 ? -22.666 -0.791 37.354 1.00 90.56 97 ARG A CA 1
ATOM 752 C C . ARG A 1 97 ? -23.079 0.298 38.342 1.00 90.56 97 ARG A C 1
ATOM 754 O O . ARG A 1 97 ? -23.565 -0.024 39.420 1.00 90.56 97 ARG A O 1
ATOM 761 N N . ILE A 1 98 ? -22.887 1.571 37.990 1.00 91.25 98 ILE A N 1
ATOM 762 C CA . ILE A 1 98 ? -23.281 2.696 38.853 1.00 91.25 98 ILE A CA 1
ATOM 763 C C . ILE A 1 98 ? -24.800 2.694 39.066 1.00 91.25 98 ILE A C 1
ATOM 765 O O . ILE A 1 98 ? -25.263 2.886 40.188 1.00 91.25 98 ILE A O 1
ATOM 769 N N . ASN A 1 99 ? -25.579 2.449 38.010 1.00 90.19 99 ASN A N 1
ATOM 770 C CA . ASN A 1 99 ? -27.035 2.395 38.105 1.00 90.19 99 ASN A CA 1
ATOM 771 C C . ASN A 1 99 ? -27.519 1.243 39.003 1.00 90.19 99 ASN A C 1
ATOM 773 O O . ASN A 1 99 ? -28.392 1.456 39.841 1.00 90.19 99 ASN A O 1
ATOM 777 N N . ASP A 1 100 ? -26.908 0.060 38.893 1.00 91.56 100 ASP A N 1
ATOM 778 C CA .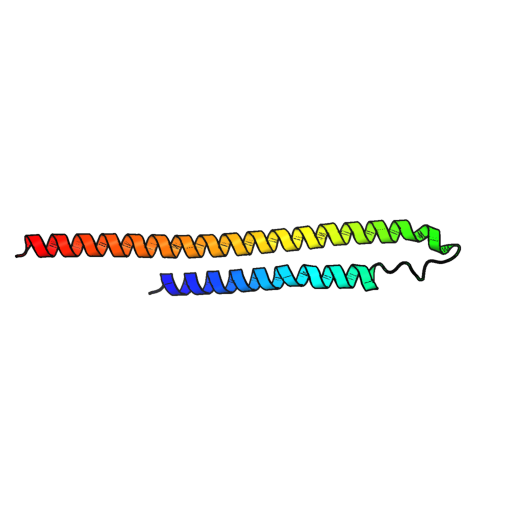 ASP A 1 100 ? -27.199 -1.079 39.776 1.00 91.56 100 ASP A CA 1
ATOM 779 C C . ASP A 1 100 ? -26.877 -0.772 41.247 1.00 91.56 100 ASP A C 1
ATOM 781 O O . ASP A 1 100 ? -27.681 -1.062 42.135 1.00 91.56 100 ASP A O 1
ATOM 785 N N . GLN A 1 101 ? -25.735 -0.132 41.521 1.00 87.25 101 GLN A N 1
ATOM 786 C CA . GLN A 1 101 ? -25.353 0.274 42.880 1.00 87.25 101 GLN A CA 1
ATOM 787 C C . GLN A 1 101 ? -26.332 1.292 43.475 1.00 87.25 101 GLN A C 1
ATOM 789 O O . GLN A 1 101 ? -26.723 1.175 44.636 1.00 87.25 101 GLN A O 1
ATOM 794 N N . LEU A 1 102 ? -26.762 2.279 42.686 1.00 85.38 102 LEU A N 1
ATOM 795 C CA . LEU A 1 102 ? -27.759 3.258 43.121 1.00 85.38 102 LEU A CA 1
ATOM 796 C C . LEU A 1 102 ? -29.126 2.611 43.370 1.00 85.38 102 LEU A C 1
ATOM 798 O O . LEU A 1 102 ? -29.824 3.014 44.300 1.00 85.38 102 LEU A O 1
ATOM 802 N N . GLY A 1 103 ? -29.494 1.599 42.579 1.00 82.75 103 GLY A N 1
ATOM 803 C CA . GLY A 1 103 ? -30.698 0.799 42.793 1.00 82.75 103 GLY A CA 1
ATOM 804 C C . GLY A 1 103 ? -30.674 0.035 44.119 1.00 82.75 103 GLY A C 1
ATOM 805 O O . GLY A 1 103 ? -31.677 0.028 44.826 1.00 82.75 103 GLY A O 1
ATOM 806 N N . GLN A 1 104 ? -29.526 -0.534 44.499 1.00 78.00 104 GLN A N 1
ATOM 807 C CA . GLN A 1 104 ? -29.362 -1.248 45.773 1.00 78.00 104 GLN A CA 1
ATOM 808 C C . GLN A 1 104 ? -29.418 -0.343 47.011 1.00 78.00 104 GLN A C 1
ATOM 810 O O . GLN A 1 104 ? -29.846 -0.800 48.060 1.00 78.00 104 GLN A O 1
ATOM 815 N N . VAL A 1 105 ? -28.994 0.921 46.915 1.00 75.50 105 VAL A N 1
ATOM 816 C CA . VAL A 1 105 ? -29.017 1.867 48.053 1.00 75.50 105 VAL A CA 1
ATOM 817 C C . VAL A 1 105 ? -30.403 2.493 48.265 1.00 75.50 105 VAL A C 1
ATOM 819 O O . VAL A 1 105 ? -30.705 2.980 49.352 1.00 75.50 105 VAL A O 1
ATOM 822 N N . ARG A 1 106 ? -31.246 2.523 47.224 1.00 60.94 106 ARG A N 1
ATOM 823 C CA . ARG A 1 106 ? -32.604 3.094 47.273 1.00 60.94 106 ARG A CA 1
ATOM 824 C C . ARG A 1 106 ? -33.698 2.095 47.672 1.00 60.94 106 ARG A C 1
ATOM 826 O O . ARG A 1 106 ? -34.835 2.539 47.841 1.00 60.94 106 ARG A O 1
ATOM 833 N N . ALA A 1 107 ? -33.376 0.807 47.773 1.00 53.88 107 ALA A N 1
ATOM 834 C CA . ALA A 1 107 ? -34.261 -0.263 48.241 1.00 53.88 107 ALA A CA 1
ATOM 835 C C . ALA A 1 107 ? -34.017 -0.553 49.727 1.00 53.88 107 ALA A C 1
ATOM 837 O O . ALA A 1 107 ? -35.011 -0.864 50.420 1.00 53.88 107 ALA A O 1
#

Sequence (107 aa):
MVQRHNTEELKAYAAYLGTVAGQFDQVKNYLHQHGCDKSGFTGLLTILQPGVDLVRGAYDLALDFGQDRMHGSAERMAQIAADYERTDQQVAQVFARINDQLGQVRA

pLDDT: mean 85.78, std 8.23, range [49.62, 93.12]